Protein AF-A0A7S0WU86-F1 (afdb_monomer_lite)

InterPro domains:
  IPR017853 Glycoside hydrolase superfamily [SSF51445] (9-103)

pLDDT: mean 91.53, std 15.39, range [36.31, 98.81]

Structure (mmCIF, N/CA/C/O backbone):
data_AF-A0A7S0WU86-F1
#
_entry.id   AF-A0A7S0WU86-F1
#
loop_
_atom_site.group_PDB
_atom_site.id
_atom_site.type_symbol
_atom_site.label_atom_id
_atom_site.label_alt_id
_atom_site.label_comp_id
_atom_site.label_asym_id
_atom_site.label_entity_id
_atom_site.label_seq_id
_atom_site.pdbx_PDB_ins_code
_atom_site.Cartn_x
_atom_site.Cartn_y
_atom_site.Cartn_z
_atom_site.occupancy
_atom_site.B_iso_or_equiv
_atom_site.auth_seq_id
_atom_site.auth_comp_id
_atom_site.auth_asym_id
_atom_site.auth_atom_id
_atom_site.pdbx_PDB_model_num
ATOM 1 N N . LYS A 1 1 ? -7.170 1.873 27.749 1.00 36.31 1 LYS A N 1
ATOM 2 C CA . LYS A 1 1 ? -7.933 2.881 26.977 1.00 36.31 1 LYS A CA 1
ATOM 3 C C . LYS A 1 1 ? -6.931 3.599 26.098 1.00 36.31 1 LYS A C 1
ATOM 5 O O . LYS A 1 1 ? -6.055 4.242 26.656 1.00 36.31 1 LYS A O 1
ATOM 10 N N . VAL A 1 2 ? -6.998 3.421 24.780 1.00 42.81 2 VAL A N 1
ATOM 11 C CA . VAL A 1 2 ? -6.273 4.300 23.856 1.00 42.81 2 VAL A CA 1
ATOM 12 C C . VAL A 1 2 ? -6.955 5.655 23.993 1.00 42.81 2 VAL A C 1
ATOM 14 O O . VAL A 1 2 ? -8.143 5.790 23.719 1.00 42.81 2 VAL A O 1
ATOM 17 N N . THR A 1 3 ? -6.277 6.599 24.628 1.00 41.22 3 THR A N 1
ATOM 18 C CA . THR A 1 3 ? -6.833 7.917 24.917 1.00 41.22 3 THR A CA 1
ATOM 19 C C . THR A 1 3 ? -6.895 8.701 23.614 1.00 41.22 3 THR A C 1
ATOM 21 O O . THR A 1 3 ? -5.884 8.843 22.929 1.00 41.22 3 THR A O 1
ATOM 24 N N . LYS A 1 4 ? -8.085 9.206 23.280 1.00 49.88 4 LYS A N 1
ATOM 25 C CA . LYS A 1 4 ? -8.307 10.173 22.202 1.00 49.88 4 LYS A CA 1
ATOM 26 C C . LYS A 1 4 ? -7.327 11.341 22.397 1.00 49.88 4 LYS A C 1
ATOM 28 O O . LYS A 1 4 ? -7.381 11.983 23.442 1.00 49.88 4 LYS A O 1
ATOM 33 N N . GLY A 1 5 ? -6.418 11.558 21.445 1.00 52.66 5 GLY A N 1
ATOM 34 C CA . GLY A 1 5 ? -5.492 12.697 21.448 1.00 52.66 5 GLY A CA 1
ATOM 35 C C . GLY A 1 5 ? -4.570 12.804 22.670 1.00 52.66 5 GLY A C 1
ATOM 36 O O . GLY A 1 5 ? -4.514 13.859 23.292 1.00 52.66 5 GLY A O 1
ATOM 37 N N . GLY A 1 6 ? -3.853 11.740 23.043 1.00 42.06 6 GLY A N 1
ATOM 38 C CA . GLY A 1 6 ? -2.773 11.874 24.026 1.00 42.06 6 GLY A CA 1
ATOM 39 C C . GLY A 1 6 ? -1.594 12.650 23.436 1.00 42.06 6 GLY A C 1
ATOM 40 O O . GLY A 1 6 ? -0.964 12.108 22.538 1.00 42.06 6 GLY A O 1
ATOM 41 N N . ASP A 1 7 ? -1.354 13.880 23.916 1.00 49.69 7 ASP A N 1
ATOM 42 C CA . ASP A 1 7 ? -0.137 14.730 23.896 1.00 49.69 7 ASP A CA 1
ATOM 43 C C . ASP A 1 7 ? 0.888 14.587 22.745 1.00 49.69 7 ASP A C 1
ATOM 45 O O . ASP A 1 7 ? 2.057 14.943 22.892 1.00 49.69 7 ASP A O 1
ATOM 49 N N . LEU A 1 8 ? 0.494 14.086 21.577 1.00 53.19 8 LEU A N 1
ATOM 50 C CA . LEU A 1 8 ? 1.365 13.986 20.419 1.00 53.19 8 LEU A CA 1
ATOM 51 C C . LEU A 1 8 ? 1.198 15.266 19.605 1.00 53.19 8 LEU A C 1
ATOM 53 O O . LEU A 1 8 ? 0.296 15.396 18.783 1.00 53.19 8 LEU A O 1
ATOM 57 N N . THR A 1 9 ? 2.098 16.218 19.830 1.00 51.69 9 THR A N 1
ATOM 58 C CA . THR A 1 9 ? 2.190 17.504 19.116 1.00 51.69 9 THR A CA 1
ATOM 59 C C . THR A 1 9 ? 2.547 17.362 17.628 1.00 51.69 9 THR A C 1
ATOM 61 O O . THR A 1 9 ? 2.751 18.363 16.945 1.00 51.69 9 THR A O 1
ATOM 64 N N . ILE A 1 10 ? 2.649 16.132 17.117 1.00 59.38 10 ILE A N 1
ATOM 65 C CA . ILE A 1 10 ? 2.942 15.823 15.718 1.00 59.38 10 ILE A CA 1
ATOM 66 C C . ILE A 1 10 ? 1.603 15.580 15.025 1.00 59.38 10 ILE A C 1
ATOM 68 O O . ILE A 1 10 ? 1.127 14.450 14.937 1.00 59.38 10 ILE A O 1
ATOM 72 N N . GLY A 1 11 ? 0.964 16.670 14.611 1.00 65.25 11 GLY A N 1
ATOM 73 C CA . GLY A 1 11 ? -0.218 16.608 13.763 1.00 65.25 11 GLY A CA 1
ATOM 74 C C . GLY A 1 11 ? 0.144 16.299 12.310 1.00 65.25 11 GLY A C 1
ATOM 75 O O . GLY A 1 11 ? 1.262 16.569 11.870 1.00 65.25 11 GLY A O 1
ATOM 76 N N . PHE A 1 12 ? -0.809 15.761 11.557 1.00 74.44 12 PHE A N 1
ATOM 77 C CA . PHE A 1 12 ? -0.737 15.703 10.099 1.00 74.44 12 PHE A CA 1
ATOM 78 C C . PHE A 1 12 ? -1.510 16.909 9.558 1.00 74.44 12 PHE A C 1
ATOM 80 O O . PHE A 1 12 ? -2.681 17.071 9.888 1.00 74.44 12 PHE A O 1
ATOM 87 N N . ASP A 1 13 ? -0.843 17.800 8.821 1.00 83.06 13 ASP A N 1
ATOM 88 C CA . ASP A 1 13 ? -1.421 19.061 8.319 1.00 83.06 13 ASP A CA 1
ATOM 89 C C . ASP A 1 13 ? -2.108 19.935 9.392 1.00 83.06 13 ASP A C 1
ATOM 91 O O . ASP A 1 13 ? -3.061 20.662 9.125 1.00 83.06 13 ASP A O 1
ATOM 95 N N . GLY A 1 14 ? -1.594 19.894 10.627 1.00 80.88 14 GLY A N 1
ATOM 96 C CA . GLY A 1 14 ? -2.122 20.664 11.761 1.00 80.88 14 GLY A CA 1
ATOM 97 C C . GLY A 1 14 ? -3.255 19.982 12.535 1.00 80.88 14 GLY A C 1
ATOM 98 O O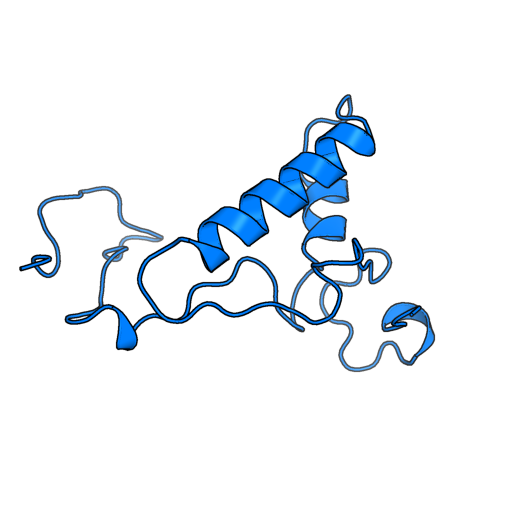 . GLY A 1 14 ? -3.657 20.500 13.575 1.00 80.88 14 GLY A O 1
ATOM 99 N N . GLU A 1 15 ? -3.711 18.809 12.092 1.00 80.94 15 GLU A N 1
ATOM 100 C CA . GLU A 1 15 ? -4.756 18.014 12.743 1.00 80.94 15 GLU A CA 1
ATOM 101 C C . GLU A 1 15 ? -4.173 16.841 13.543 1.00 80.94 15 GLU A C 1
ATOM 103 O O . GLU A 1 15 ? -3.090 16.327 13.253 1.00 80.94 15 GLU A O 1
ATOM 108 N N . ALA A 1 16 ? -4.901 16.380 14.562 1.00 84.38 16 ALA A N 1
ATOM 109 C CA . ALA A 1 16 ? -4.489 15.219 15.346 1.00 84.38 16 ALA A CA 1
ATOM 110 C C . ALA A 1 16 ? -4.495 13.940 14.486 1.00 84.38 16 ALA A C 1
ATOM 112 O O . ALA A 1 16 ? -5.519 13.574 13.916 1.00 84.38 16 ALA A O 1
ATOM 113 N N . VAL A 1 17 ? -3.370 13.213 14.452 1.00 87.00 17 VAL A N 1
ATOM 114 C CA . VAL A 1 17 ? -3.232 11.968 13.664 1.00 87.00 17 VAL A CA 1
ATOM 115 C C . VAL A 1 17 ? -4.219 10.884 14.121 1.00 87.00 17 VAL A C 1
ATOM 117 O O . VAL A 1 17 ? -4.791 10.166 13.305 1.00 87.00 17 VAL A O 1
ATOM 120 N N . GLY A 1 18 ? -4.433 10.753 15.434 1.00 86.31 18 GLY A N 1
ATOM 121 C CA . GLY A 1 18 ? -5.392 9.808 16.005 1.00 86.31 18 GLY A CA 1
ATOM 122 C C . GLY A 1 18 ? -6.756 10.452 16.246 1.00 86.31 18 GLY A C 1
ATOM 123 O O . GLY A 1 18 ? -6.884 11.292 17.136 1.00 86.31 18 GLY A O 1
ATOM 124 N N . TYR A 1 19 ? -7.780 10.012 15.509 1.00 86.56 19 TYR A N 1
ATOM 125 C CA . TYR A 1 19 ? -9.155 10.527 15.615 1.00 86.56 19 TYR A CA 1
ATOM 126 C C . TYR A 1 19 ? -10.150 9.536 16.250 1.00 86.56 19 TYR A C 1
ATOM 128 O O . TYR A 1 19 ? -11.130 9.956 16.877 1.00 86.56 19 TYR A O 1
ATOM 136 N N . ALA A 1 20 ? -9.898 8.234 16.094 1.00 91.25 20 ALA A N 1
ATOM 137 C CA . ALA A 1 20 ? -10.804 7.154 16.477 1.00 91.25 20 ALA A CA 1
ATOM 138 C C . ALA A 1 20 ? -10.887 6.940 18.000 1.00 91.25 20 ALA A C 1
ATOM 140 O O . ALA A 1 20 ? -9.905 7.101 18.730 1.00 91.25 20 ALA A O 1
ATOM 141 N N . GLY A 1 21 ? -12.072 6.565 18.482 1.00 91.75 21 GLY A N 1
ATOM 142 C CA . GLY A 1 21 ? -12.302 6.075 19.840 1.00 91.75 21 GLY A CA 1
ATOM 143 C C . GLY A 1 21 ? -12.033 4.575 19.984 1.00 91.75 21 GLY A C 1
ATOM 144 O O . GLY A 1 21 ? -11.613 4.135 21.057 1.00 91.75 21 GLY A O 1
ATOM 145 N N . GLU A 1 22 ? -12.224 3.805 18.910 1.00 94.69 22 GLU A N 1
ATOM 146 C CA . GLU A 1 22 ? -11.991 2.357 18.859 1.00 94.69 22 GLU A CA 1
ATOM 147 C C . GLU A 1 22 ? -11.260 1.949 17.565 1.00 94.69 22 GLU A C 1
ATOM 149 O O . GLU A 1 22 ? -11.473 2.570 16.526 1.00 94.69 22 GLU A O 1
ATOM 154 N N . PRO A 1 23 ? -10.423 0.889 17.566 1.00 95.31 23 PRO A N 1
ATOM 155 C CA . PRO A 1 23 ? -9.675 0.490 16.369 1.00 95.31 23 PRO A CA 1
ATOM 156 C C . PRO A 1 23 ? -10.552 0.176 15.148 1.00 95.31 23 PRO A C 1
ATOM 158 O O . PRO A 1 23 ? -10.133 0.417 14.022 1.00 95.31 23 PRO A O 1
ATOM 161 N N . SER A 1 24 ? -11.772 -0.333 15.350 1.00 97.06 24 SER A N 1
ATOM 162 C CA . SER A 1 24 ? -12.720 -0.648 14.271 1.00 97.06 24 SER A CA 1
ATOM 163 C C . SER A 1 24 ? -13.221 0.575 13.498 1.00 97.06 24 SER A C 1
ATOM 165 O O . SER A 1 24 ? -13.819 0.413 12.441 1.00 97.06 24 SER A O 1
ATOM 167 N N . GLU A 1 25 ? -12.988 1.786 14.006 1.00 97.25 25 GLU A N 1
ATOM 168 C CA . GLU A 1 25 ? -13.305 3.040 13.313 1.00 97.25 25 GLU A CA 1
ATOM 169 C C . GLU A 1 25 ? -12.180 3.482 12.359 1.00 97.25 25 GLU A C 1
ATOM 171 O O . GLU A 1 25 ? -12.323 4.497 11.680 1.00 97.25 25 GLU A O 1
ATOM 176 N N . THR A 1 26 ? -11.078 2.727 12.288 1.00 97.75 26 THR A N 1
ATOM 177 C CA . THR A 1 26 ? -9.928 3.019 11.429 1.00 97.75 26 THR A CA 1
ATOM 178 C C . THR A 1 26 ? -9.757 1.938 10.366 1.00 97.75 26 THR A C 1
ATOM 180 O O . THR A 1 26 ? -9.619 0.754 10.683 1.00 97.75 26 THR A O 1
ATOM 183 N N . VAL A 1 27 ? -9.677 2.360 9.102 1.00 98.19 27 VAL A N 1
ATOM 184 C CA . VAL A 1 27 ? -9.235 1.519 7.981 1.00 98.19 27 VAL A CA 1
ATOM 185 C C . VAL A 1 27 ? -7.804 1.907 7.622 1.00 98.19 27 VAL A C 1
ATOM 187 O O . VAL A 1 27 ? -7.562 3.019 7.153 1.00 98.19 27 VAL A O 1
ATOM 190 N N . ASN A 1 28 ? -6.856 1.002 7.855 1.00 98.44 28 ASN A N 1
ATOM 191 C CA . ASN A 1 28 ? -5.449 1.220 7.529 1.00 98.44 28 ASN A CA 1
ATOM 192 C C . ASN A 1 28 ? -5.151 0.662 6.138 1.00 98.44 28 ASN A C 1
ATOM 194 O O . ASN A 1 28 ? -5.499 -0.480 5.842 1.00 98.44 28 ASN A O 1
ATOM 198 N N . TYR A 1 29 ? -4.471 1.447 5.310 1.00 98.56 29 TYR A N 1
ATOM 199 C CA . TYR A 1 29 ? -4.037 1.050 3.976 1.00 98.56 29 TYR A CA 1
ATOM 200 C C . TYR A 1 29 ? -2.746 1.777 3.601 1.00 98.56 29 TYR A C 1
ATOM 202 O O . TYR A 1 29 ? -2.427 2.829 4.157 1.00 98.56 29 TYR A O 1
ATOM 210 N N . VAL A 1 30 ? -2.002 1.207 2.657 1.00 98.50 30 VAL A N 1
ATOM 211 C CA . VAL A 1 30 ? -0.782 1.804 2.077 1.00 98.50 30 VAL A CA 1
ATOM 212 C C . VAL A 1 30 ? -0.883 1.991 0.560 1.00 98.50 30 VAL A C 1
ATOM 214 O O . VAL A 1 30 ? -0.007 2.598 -0.050 1.00 98.50 30 VAL A O 1
ATOM 217 N N . SER A 1 31 ? -1.960 1.489 -0.039 1.00 98.56 31 SER A N 1
ATOM 218 C CA . SER A 1 31 ? -2.287 1.576 -1.459 1.00 98.56 31 SER A CA 1
ATOM 219 C C . SER A 1 31 ? -3.792 1.396 -1.656 1.00 98.56 31 SER A C 1
ATOM 221 O O . SER A 1 31 ? -4.485 0.786 -0.839 1.00 98.56 31 SER A O 1
ATOM 223 N N . ALA A 1 32 ? -4.302 1.953 -2.749 1.00 98.56 32 ALA A N 1
ATOM 224 C CA . ALA A 1 32 ? -5.693 1.855 -3.160 1.00 98.56 32 ALA A CA 1
ATOM 22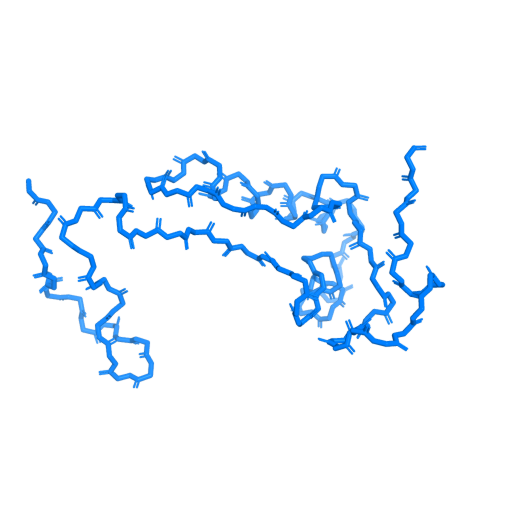5 C C . ALA A 1 32 ? -5.782 1.914 -4.695 1.00 98.56 32 ALA A C 1
ATOM 227 O O . ALA A 1 32 ? -4.770 1.838 -5.395 1.00 98.56 32 ALA A O 1
ATOM 228 N N . HIS A 1 33 ? -7.005 1.977 -5.226 1.00 98.44 33 HIS A N 1
ATOM 229 C CA . HIS A 1 33 ? -7.235 2.030 -6.670 1.00 98.44 33 HIS A CA 1
ATOM 230 C C . HIS A 1 33 ? -6.845 3.385 -7.276 1.00 98.44 33 HIS A C 1
ATOM 232 O O . HIS A 1 33 ? -6.383 3.418 -8.419 1.00 98.44 33 HIS A O 1
ATOM 238 N N . ASP A 1 34 ? -7.051 4.459 -6.519 1.00 98.00 34 ASP A N 1
ATOM 239 C CA . ASP A 1 34 ? -6.608 5.815 -6.789 1.00 98.00 34 ASP A CA 1
ATOM 240 C C . ASP A 1 34 ? -5.153 6.003 -6.353 1.00 98.00 34 ASP A C 1
ATOM 242 O O . ASP A 1 34 ? -4.658 5.328 -5.448 1.00 98.00 34 ASP A O 1
ATOM 246 N N . ASN A 1 35 ? -4.487 6.978 -6.968 1.00 98.31 35 ASN A N 1
ATOM 247 C CA . ASN A 1 35 ? -3.051 7.205 -6.842 1.00 98.31 35 ASN A CA 1
ATOM 248 C C . ASN A 1 35 ? -2.210 6.064 -7.448 1.00 98.31 35 ASN A C 1
ATOM 250 O O . ASN A 1 35 ? -2.708 5.123 -8.068 1.00 98.31 35 ASN A O 1
ATOM 254 N N . GLU A 1 36 ? -0.892 6.186 -7.315 1.00 98.62 36 GLU A N 1
ATOM 255 C CA . GLU A 1 36 ? 0.059 5.164 -7.724 1.00 98.62 36 GLU A CA 1
ATOM 256 C C . GLU A 1 36 ? -0.116 3.874 -6.905 1.00 98.62 36 GLU A C 1
ATOM 258 O O . GLU A 1 36 ? -0.435 3.902 -5.714 1.00 98.62 36 GLU A O 1
ATOM 263 N N . THR A 1 37 ? 0.167 2.722 -7.518 1.00 98.75 37 THR A N 1
ATOM 264 C CA . THR A 1 37 ? 0.253 1.454 -6.776 1.00 98.75 37 THR A CA 1
ATOM 265 C C . THR A 1 37 ? 1.371 1.496 -5.726 1.00 98.75 37 THR A C 1
ATOM 267 O O . THR A 1 37 ? 2.277 2.339 -5.778 1.00 98.75 37 THR A O 1
ATOM 270 N N . LEU A 1 38 ? 1.358 0.550 -4.779 1.00 98.50 38 LEU A N 1
ATOM 271 C CA . LEU A 1 38 ? 2.412 0.453 -3.767 1.00 98.50 38 LEU A CA 1
ATOM 272 C C . LEU A 1 38 ? 3.798 0.268 -4.406 1.00 98.50 38 LEU A C 1
ATOM 274 O O . LEU A 1 38 ? 4.759 0.943 -4.035 1.00 98.50 38 LEU A O 1
ATOM 278 N N . PHE A 1 39 ? 3.894 -0.608 -5.410 1.00 98.50 39 PHE A N 1
ATOM 279 C CA . PHE A 1 39 ? 5.146 -0.858 -6.117 1.00 98.50 39 PHE A CA 1
ATOM 280 C C . PHE A 1 39 ? 5.612 0.365 -6.921 1.00 98.50 39 PHE A C 1
ATOM 282 O O . PHE A 1 39 ? 6.775 0.759 -6.805 1.00 98.50 39 PHE A O 1
ATOM 289 N N . ASP A 1 40 ? 4.709 1.026 -7.656 1.00 98.56 40 ASP A N 1
ATOM 290 C CA . ASP A 1 40 ? 5.026 2.253 -8.405 1.00 98.56 40 ASP A CA 1
ATOM 291 C C . ASP A 1 40 ? 5.506 3.381 -7.478 1.00 98.56 40 ASP A C 1
ATOM 293 O O . ASP A 1 40 ? 6.449 4.108 -7.797 1.00 98.56 40 ASP A O 1
ATOM 297 N N . THR A 1 41 ? 4.921 3.483 -6.282 1.00 98.12 41 THR A N 1
ATOM 298 C CA . THR A 1 41 ? 5.339 4.453 -5.265 1.00 98.12 41 THR A CA 1
ATOM 299 C C . THR A 1 41 ? 6.799 4.250 -4.860 1.00 98.12 41 THR A C 1
ATOM 301 O O . THR A 1 41 ? 7.545 5.228 -4.762 1.00 98.12 41 THR A O 1
ATOM 304 N N . TYR A 1 42 ? 7.251 3.008 -4.660 1.00 97.81 42 TYR A N 1
ATOM 305 C CA . TYR A 1 42 ? 8.665 2.753 -4.374 1.00 97.81 42 TYR A CA 1
ATOM 306 C C . TYR A 1 42 ? 9.550 3.063 -5.567 1.00 97.81 42 TYR A C 1
ATOM 308 O O . TYR A 1 42 ? 10.595 3.685 -5.376 1.00 97.81 42 TYR A O 1
ATOM 316 N N . MET A 1 43 ? 9.127 2.684 -6.778 1.00 96.75 43 MET A N 1
ATOM 317 C CA . MET A 1 43 ? 9.836 3.022 -8.018 1.00 96.75 43 MET A CA 1
ATOM 318 C C . MET A 1 43 ? 10.107 4.525 -8.139 1.00 96.75 43 MET A C 1
ATOM 320 O O . MET A 1 43 ? 11.196 4.901 -8.565 1.00 96.75 43 MET A O 1
ATOM 324 N N . LEU A 1 44 ? 9.180 5.370 -7.681 1.00 96.38 44 LEU A N 1
ATOM 325 C CA . LEU A 1 44 ? 9.331 6.826 -7.689 1.00 96.38 44 LEU A CA 1
ATOM 326 C C . LEU A 1 44 ? 10.112 7.397 -6.497 1.00 96.38 44 LEU A C 1
ATOM 328 O O . LEU A 1 44 ? 10.849 8.365 -6.667 1.00 96.38 44 LEU A O 1
ATOM 332 N N . LYS A 1 45 ? 9.905 6.867 -5.285 1.00 96.69 45 LYS A N 1
ATOM 333 C CA . LYS A 1 45 ? 10.282 7.566 -4.040 1.00 96.69 45 LYS A CA 1
ATOM 334 C C . LYS A 1 45 ? 11.445 6.947 -3.273 1.00 96.69 45 LYS A C 1
ATOM 336 O O . LYS A 1 45 ? 12.023 7.631 -2.431 1.00 96.69 45 LYS A O 1
ATOM 341 N N . SER A 1 46 ? 11.767 5.670 -3.484 1.00 96.81 46 SER A N 1
ATOM 342 C CA . SER A 1 46 ? 12.896 5.062 -2.773 1.00 96.81 46 SER A CA 1
ATOM 343 C C . SER A 1 46 ? 14.228 5.502 -3.377 1.00 96.81 46 SER A C 1
ATOM 345 O O . SER A 1 46 ? 14.285 5.957 -4.520 1.00 96.81 46 SER A O 1
ATOM 347 N N . ALA A 1 47 ? 15.313 5.311 -2.627 1.00 97.75 47 ALA A N 1
ATOM 348 C CA . ALA A 1 47 ? 16.645 5.678 -3.083 1.00 97.75 47 ALA A CA 1
ATOM 349 C C . ALA A 1 47 ? 16.985 4.988 -4.429 1.00 97.75 47 ALA A C 1
ATOM 351 O O . ALA A 1 47 ? 16.617 3.817 -4.612 1.00 97.75 47 ALA A O 1
ATOM 352 N N . PRO A 1 48 ? 17.624 5.685 -5.390 1.00 95.31 48 PRO A N 1
ATOM 353 C CA . PRO A 1 48 ? 17.924 5.136 -6.716 1.00 95.31 48 PRO A CA 1
ATOM 354 C C . PRO A 1 48 ? 18.752 3.845 -6.690 1.00 95.31 48 PRO A C 1
ATOM 356 O O . PRO A 1 48 ? 18.597 3.000 -7.566 1.00 95.31 48 PRO A O 1
ATOM 359 N N . GLU A 1 49 ? 19.605 3.682 -5.681 1.00 97.38 49 GLU A N 1
ATOM 360 C CA . GLU A 1 49 ? 20.465 2.520 -5.465 1.00 97.38 49 GLU A CA 1
ATOM 361 C C . GLU A 1 49 ? 19.723 1.277 -4.955 1.00 97.38 49 GLU A C 1
ATOM 363 O O . GLU A 1 49 ? 20.271 0.177 -5.036 1.00 97.38 49 GLU A O 1
ATOM 368 N N . ASN A 1 50 ? 18.487 1.423 -4.459 1.00 97.56 50 ASN A N 1
ATOM 369 C CA . ASN A 1 50 ? 17.703 0.287 -3.984 1.00 97.56 50 ASN A CA 1
ATOM 370 C C . ASN A 1 50 ? 17.429 -0.675 -5.138 1.00 97.56 50 ASN A C 1
ATOM 372 O O . ASN A 1 50 ? 16.807 -0.308 -6.146 1.00 97.56 50 ASN A O 1
ATOM 376 N N . THR A 1 51 ? 17.824 -1.928 -4.945 1.00 98.12 51 THR A N 1
ATOM 377 C CA . THR A 1 51 ? 17.582 -3.001 -5.905 1.00 98.12 51 THR A CA 1
ATOM 378 C C . THR A 1 51 ? 16.094 -3.362 -5.966 1.00 98.12 51 THR A C 1
ATOM 380 O O . THR A 1 51 ? 15.291 -2.973 -5.113 1.00 98.12 51 THR A O 1
ATOM 383 N N . ILE A 1 52 ? 15.698 -4.150 -6.970 1.00 97.56 52 ILE A N 1
ATOM 384 C CA . ILE A 1 52 ? 14.338 -4.711 -7.027 1.00 97.56 52 ILE A CA 1
ATOM 385 C C . ILE A 1 52 ? 14.060 -5.617 -5.819 1.00 97.56 52 ILE A C 1
ATOM 387 O O . ILE A 1 52 ? 12.941 -5.622 -5.310 1.00 97.56 52 ILE A O 1
ATOM 391 N N . GLU A 1 53 ? 15.068 -6.335 -5.317 1.00 98.38 53 GLU A N 1
ATOM 392 C CA . GLU A 1 53 ? 14.920 -7.158 -4.115 1.00 98.38 53 GLU A CA 1
ATOM 393 C C . GLU A 1 53 ? 14.633 -6.297 -2.878 1.00 98.38 53 GLU A C 1
ATOM 395 O O . GLU A 1 53 ? 13.715 -6.605 -2.115 1.00 98.38 53 GLU A O 1
ATOM 400 N N . ASP A 1 54 ? 15.346 -5.179 -2.716 1.00 98.38 54 ASP A N 1
ATOM 401 C CA . ASP A 1 54 ? 15.083 -4.233 -1.627 1.00 98.38 54 ASP A CA 1
ATOM 402 C C . ASP A 1 54 ? 13.655 -3.689 -1.715 1.00 98.38 54 ASP A C 1
ATOM 40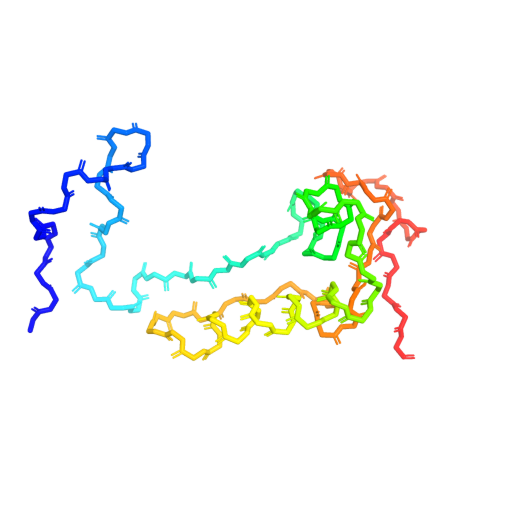4 O O . ASP A 1 54 ? 12.926 -3.689 -0.726 1.00 98.38 54 ASP A O 1
ATOM 408 N N . ARG A 1 55 ? 13.212 -3.298 -2.914 1.00 98.31 55 ARG A N 1
ATOM 409 C CA . ARG A 1 55 ? 11.855 -2.776 -3.158 1.00 98.31 55 ARG A CA 1
ATOM 410 C C . ARG A 1 55 ? 10.772 -3.831 -2.906 1.00 98.31 55 ARG A C 1
ATOM 412 O O . ARG A 1 55 ? 9.718 -3.499 -2.368 1.00 98.31 55 ARG A O 1
ATOM 419 N N . CYS A 1 56 ? 11.038 -5.099 -3.218 1.00 98.31 56 CYS A N 1
ATOM 420 C CA . CYS A 1 56 ? 10.161 -6.219 -2.872 1.00 98.31 56 CYS A CA 1
ATOM 421 C C . CYS A 1 56 ? 10.013 -6.358 -1.347 1.00 98.31 56 CYS A C 1
ATOM 423 O O . CYS A 1 56 ? 8.898 -6.430 -0.830 1.00 98.31 56 CYS A O 1
ATOM 425 N N . ARG A 1 57 ? 11.127 -6.294 -0.603 1.00 98.44 57 ARG A N 1
ATOM 426 C CA . ARG A 1 57 ? 11.110 -6.319 0.870 1.00 98.44 57 ARG A CA 1
ATOM 427 C C . ARG A 1 57 ? 10.416 -5.093 1.465 1.00 98.44 57 ARG A C 1
ATOM 429 O O . ARG A 1 57 ? 9.711 -5.233 2.459 1.00 98.44 57 ARG A O 1
ATOM 436 N N . MET A 1 58 ? 10.570 -3.915 0.859 1.00 98.50 58 MET A N 1
ATOM 437 C CA . MET A 1 58 ? 9.847 -2.702 1.262 1.00 98.50 58 MET A CA 1
ATOM 438 C C . MET A 1 58 ? 8.332 -2.869 1.093 1.00 98.50 58 MET A C 1
ATOM 440 O O . MET A 1 58 ? 7.587 -2.546 2.016 1.00 98.50 58 MET A O 1
ATOM 444 N N . ASN A 1 59 ? 7.885 -3.428 -0.037 1.00 98.50 59 ASN A N 1
ATOM 445 C CA . ASN A 1 59 ? 6.474 -3.735 -0.280 1.00 98.50 59 ASN A CA 1
ATOM 446 C C . ASN A 1 59 ? 5.929 -4.738 0.749 1.00 98.50 59 ASN A C 1
ATOM 448 O O . ASN A 1 59 ? 4.920 -4.478 1.410 1.00 98.50 59 ASN A O 1
ATOM 452 N N . HIS A 1 60 ? 6.665 -5.822 0.994 1.00 98.44 60 HIS A N 1
ATOM 453 C CA . HIS A 1 60 ? 6.305 -6.787 2.029 1.00 98.44 60 HIS A CA 1
ATOM 454 C C . HIS A 1 60 ? 6.221 -6.151 3.427 1.00 98.44 60 HIS A C 1
ATOM 456 O O . HIS A 1 60 ? 5.297 -6.427 4.186 1.00 98.44 60 HIS A O 1
ATOM 462 N N . LEU A 1 61 ? 7.154 -5.261 3.775 1.00 98.50 61 LEU A N 1
ATOM 463 C CA . LEU A 1 61 ? 7.134 -4.571 5.063 1.00 98.50 61 LEU A CA 1
ATOM 464 C C . LEU A 1 61 ? 5.913 -3.649 5.203 1.00 98.50 61 LEU A C 1
ATOM 466 O O . LEU A 1 61 ? 5.276 -3.647 6.254 1.00 98.50 61 LEU A O 1
ATOM 470 N N . ALA A 1 62 ? 5.563 -2.880 4.170 1.00 98.50 62 ALA A N 1
ATOM 471 C CA . ALA A 1 62 ? 4.410 -1.982 4.230 1.00 98.50 62 ALA A CA 1
ATOM 472 C C . ALA A 1 62 ? 3.081 -2.734 4.339 1.00 98.50 62 ALA A C 1
ATOM 474 O O . ALA A 1 62 ? 2.237 -2.370 5.159 1.00 98.50 62 ALA A O 1
ATOM 475 N N . THR A 1 63 ? 2.917 -3.818 3.582 1.00 98.50 63 THR A N 1
ATOM 476 C CA . THR A 1 63 ? 1.738 -4.686 3.710 1.00 98.50 63 THR A CA 1
ATOM 477 C C . THR A 1 63 ? 1.693 -5.377 5.076 1.00 98.50 63 THR A C 1
ATOM 479 O O . THR A 1 63 ? 0.623 -5.459 5.676 1.00 98.50 63 THR A O 1
ATOM 482 N N . ALA A 1 64 ? 2.839 -5.779 5.643 1.00 98.62 64 ALA A N 1
ATOM 483 C CA . ALA A 1 64 ? 2.912 -6.344 6.991 1.00 98.62 64 ALA A CA 1
ATOM 484 C C . ALA A 1 64 ? 2.493 -5.348 8.087 1.00 98.62 64 ALA A C 1
ATOM 486 O O . ALA A 1 64 ? 1.816 -5.743 9.036 1.00 98.62 64 ALA A O 1
ATOM 487 N N . LEU A 1 65 ? 2.840 -4.061 7.960 1.00 98.38 65 LEU A N 1
ATOM 488 C CA . LEU A 1 65 ? 2.400 -3.025 8.905 1.00 98.38 65 LEU A CA 1
ATOM 489 C C . LEU A 1 65 ? 0.873 -2.895 8.937 1.00 98.38 65 LEU A C 1
ATOM 491 O O . LEU A 1 65 ? 0.292 -2.781 10.016 1.00 98.38 65 LEU A O 1
ATOM 495 N N . VAL A 1 66 ? 0.226 -2.954 7.771 1.00 98.38 66 VAL A N 1
ATOM 496 C CA . VAL A 1 66 ? -1.239 -2.939 7.675 1.00 98.38 66 VAL A CA 1
ATOM 497 C C . VAL A 1 66 ? -1.832 -4.239 8.219 1.00 98.38 66 VAL A C 1
ATOM 499 O O . VAL A 1 66 ? -2.758 -4.192 9.021 1.00 98.38 66 VAL A O 1
ATOM 502 N N . ALA A 1 67 ? -1.273 -5.391 7.841 1.00 98.50 67 ALA A N 1
ATOM 503 C CA . ALA A 1 67 ? -1.782 -6.708 8.226 1.00 98.50 67 ALA A CA 1
ATOM 504 C C . ALA A 1 67 ? -1.705 -6.987 9.734 1.00 98.50 67 ALA A C 1
ATOM 506 O O . ALA A 1 67 ? -2.575 -7.659 10.283 1.00 98.50 67 ALA A O 1
ATOM 507 N N . LEU A 1 68 ? -0.644 -6.514 10.393 1.00 98.44 68 LEU A N 1
ATOM 508 C CA . LEU A 1 68 ? -0.360 -6.802 11.802 1.00 98.44 68 LEU A CA 1
ATOM 509 C C . LEU A 1 68 ? -0.783 -5.663 12.743 1.00 98.44 68 LEU A C 1
ATOM 511 O O . LEU A 1 68 ? -0.755 -5.830 13.965 1.00 98.44 68 LEU A O 1
ATOM 515 N N . GLY A 1 69 ? -1.154 -4.504 12.193 1.00 97.31 69 GLY A N 1
ATOM 516 C CA . GLY A 1 69 ? -1.627 -3.348 12.946 1.00 97.31 69 GLY A CA 1
ATOM 517 C C . GLY A 1 69 ? -3.026 -3.542 13.541 1.00 97.31 69 GLY A C 1
ATOM 518 O O . GLY A 1 69 ? -3.817 -4.363 13.087 1.00 97.31 69 GLY A O 1
ATOM 519 N N . GLN A 1 70 ? -3.355 -2.757 14.573 1.00 97.50 70 GLN A N 1
ATOM 520 C CA . GLN A 1 70 ? -4.733 -2.658 15.068 1.00 97.50 70 GLN A CA 1
ATOM 521 C C . GLN A 1 70 ? -5.591 -1.837 14.098 1.00 97.50 70 GLN A C 1
ATOM 523 O O . GLN A 1 70 ? -5.123 -0.842 13.548 1.00 97.50 70 GLN A O 1
ATOM 528 N N . GLY A 1 71 ? -6.858 -2.219 13.957 1.00 97.31 71 GLY A N 1
ATOM 529 C CA . GLY A 1 71 ? -7.819 -1.605 13.042 1.00 97.31 71 GLY A CA 1
ATOM 530 C C . GLY A 1 71 ? -8.237 -2.561 11.934 1.00 97.31 71 GLY A C 1
ATOM 531 O O . GLY A 1 71 ? -7.986 -3.763 12.024 1.00 97.31 71 GLY A O 1
ATOM 532 N N . ILE A 1 72 ? -8.912 -2.045 10.912 1.00 98.44 72 ILE A N 1
ATOM 533 C CA . ILE A 1 72 ? -9.356 -2.844 9.769 1.00 98.44 72 ILE A CA 1
ATOM 534 C C . ILE A 1 72 ? -8.289 -2.742 8.667 1.00 98.44 72 ILE A C 1
ATOM 536 O O . ILE A 1 72 ? -8.076 -1.644 8.147 1.00 98.44 72 ILE A O 1
ATOM 540 N N . PRO A 1 73 ? -7.602 -3.840 8.302 1.00 98.50 73 PRO A N 1
ATOM 541 C CA . PRO A 1 73 ? -6.631 -3.818 7.217 1.00 98.50 73 PRO A CA 1
ATOM 542 C C . PRO A 1 73 ? -7.336 -3.768 5.859 1.00 98.50 73 PRO A C 1
ATOM 544 O O . PRO A 1 73 ? -8.290 -4.509 5.613 1.00 98.50 73 PRO A O 1
ATOM 547 N N . PHE A 1 74 ? -6.832 -2.928 4.962 1.00 98.81 74 PHE A N 1
ATOM 548 C CA . PHE A 1 74 ? -7.259 -2.858 3.571 1.00 98.81 74 PHE A CA 1
ATOM 549 C C . PHE A 1 74 ? -6.047 -3.000 2.645 1.00 98.81 74 PHE A C 1
ATOM 551 O O . PHE A 1 74 ? -5.017 -2.359 2.856 1.00 98.81 74 PHE A O 1
ATOM 558 N N . PHE A 1 75 ? -6.198 -3.829 1.611 1.00 98.69 75 PHE A N 1
ATOM 559 C CA . PHE A 1 75 ? -5.174 -4.103 0.603 1.00 98.69 75 PHE A CA 1
ATOM 560 C C . PHE A 1 75 ? -5.739 -3.849 -0.788 1.00 98.69 75 PHE A C 1
ATOM 562 O O . PHE A 1 75 ? -6.875 -4.234 -1.090 1.00 98.69 75 PHE A O 1
ATOM 569 N N . HIS A 1 76 ? -4.940 -3.230 -1.648 1.00 98.75 76 HIS A N 1
ATOM 570 C CA . HIS A 1 76 ? -5.275 -3.097 -3.052 1.00 98.75 76 HIS A CA 1
ATOM 571 C C . HIS A 1 76 ? -4.943 -4.403 -3.780 1.00 98.75 76 HIS A C 1
ATOM 573 O O . HIS A 1 76 ? -3.886 -4.994 -3.574 1.00 98.75 76 HIS A O 1
ATOM 579 N N . ALA A 1 77 ? -5.841 -4.859 -4.658 1.00 98.69 77 ALA A N 1
ATOM 580 C CA . ALA A 1 77 ? -5.612 -6.070 -5.440 1.00 98.69 77 ALA A CA 1
ATOM 581 C C . ALA A 1 77 ? -4.291 -5.976 -6.225 1.00 98.69 77 ALA A C 1
ATOM 583 O O . ALA A 1 77 ? -4.121 -5.062 -7.046 1.00 98.69 77 ALA A O 1
ATOM 584 N N . GLY A 1 78 ? -3.389 -6.928 -5.979 1.00 98.38 78 GLY A N 1
ATOM 585 C CA . GLY A 1 78 ? -2.063 -6.995 -6.576 1.00 98.38 78 GLY A CA 1
ATOM 586 C C . GLY A 1 78 ? -0.935 -6.405 -5.722 1.00 98.38 78 GLY A C 1
ATOM 587 O O . GLY A 1 78 ? 0.213 -6.442 -6.171 1.00 98.38 78 GLY A O 1
ATOM 588 N N . ASP A 1 79 ? -1.203 -5.906 -4.508 1.00 98.56 79 ASP A N 1
ATOM 589 C CA . ASP A 1 79 ? -0.147 -5.575 -3.533 1.00 98.56 79 ASP A CA 1
ATOM 590 C C . ASP A 1 79 ? 0.787 -6.778 -3.306 1.00 98.56 79 ASP A C 1
ATOM 592 O O . ASP A 1 79 ? 2.009 -6.638 -3.267 1.00 98.56 79 ASP A O 1
ATOM 596 N N . GLU A 1 80 ? 0.208 -7.979 -3.260 1.00 97.75 80 GLU A N 1
ATOM 597 C CA . GLU A 1 80 ? 0.878 -9.269 -3.108 1.00 97.75 80 GLU A CA 1
ATOM 598 C C . GLU A 1 80 ? 1.667 -9.725 -4.348 1.00 97.75 80 GLU A C 1
ATOM 600 O O . GLU A 1 80 ? 2.505 -10.620 -4.243 1.0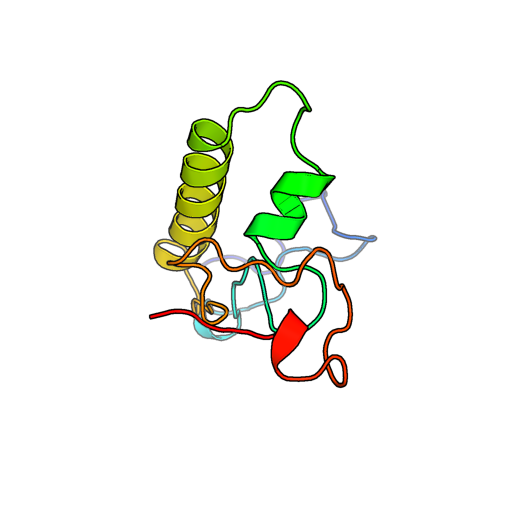0 97.75 80 GLU A O 1
ATOM 605 N N . LEU A 1 81 ? 1.426 -9.101 -5.508 1.00 98.12 81 LEU A N 1
ATOM 606 C CA . LEU A 1 81 ? 2.034 -9.437 -6.805 1.00 98.12 81 LEU A CA 1
ATOM 607 C C . LEU A 1 81 ? 3.014 -8.368 -7.310 1.00 98.12 81 LEU A C 1
ATOM 609 O O . LEU A 1 81 ? 3.455 -8.439 -8.454 1.00 98.12 81 LEU A O 1
ATOM 613 N N . LEU A 1 82 ? 3.346 -7.361 -6.491 1.00 98.25 82 LEU A N 1
ATOM 614 C CA . LEU A 1 82 ? 4.110 -6.181 -6.927 1.00 98.25 82 LEU A CA 1
ATOM 615 C C . LEU A 1 82 ? 3.447 -5.460 -8.120 1.00 98.25 82 LEU A C 1
ATOM 617 O O . LEU A 1 82 ? 4.135 -4.988 -9.028 1.00 98.25 82 LEU A O 1
ATOM 621 N N . ARG A 1 83 ? 2.108 -5.387 -8.139 1.00 98.56 83 ARG A N 1
ATOM 622 C CA . ARG A 1 83 ? 1.344 -4.786 -9.241 1.00 98.56 83 ARG A CA 1
ATOM 623 C C . ARG A 1 83 ? 1.832 -3.376 -9.550 1.00 98.56 83 ARG A C 1
ATOM 625 O O . ARG A 1 83 ? 1.942 -2.546 -8.655 1.00 98.56 83 ARG A O 1
ATOM 632 N N . SER A 1 84 ? 2.012 -3.106 -10.839 1.00 98.50 84 SER A N 1
ATOM 633 C CA . SER A 1 84 ? 2.313 -1.790 -11.397 1.00 98.50 84 SER A CA 1
ATOM 634 C C . SER A 1 84 ? 1.199 -1.363 -12.346 1.00 98.50 84 SER A C 1
ATOM 636 O O . SER A 1 84 ? 0.644 -2.191 -13.068 1.00 98.50 84 SER A O 1
ATOM 638 N N . LYS A 1 85 ? 0.911 -0.062 -12.376 1.00 98.75 85 LYS A N 1
ATOM 639 C CA . LYS A 1 85 ? 0.099 0.594 -13.408 1.00 98.75 85 LYS A CA 1
ATOM 640 C C . LYS A 1 85 ? 0.960 1.435 -14.351 1.00 98.75 85 LYS A C 1
ATOM 642 O O . LYS A 1 85 ? 0.489 2.397 -14.946 1.00 98.75 85 LYS A O 1
ATOM 647 N N . SER A 1 86 ? 2.247 1.099 -14.475 1.00 98.19 86 SER A N 1
ATOM 648 C CA . SER A 1 86 ? 3.243 1.888 -15.214 1.00 98.19 86 SER A CA 1
ATOM 649 C C . SER A 1 86 ? 3.260 3.364 -14.794 1.00 98.19 86 SER A C 1
ATOM 651 O O . SER A 1 86 ? 3.319 4.252 -15.640 1.00 98.19 86 SER A O 1
ATOM 653 N N . LEU A 1 87 ? 3.226 3.609 -13.478 1.00 98.06 87 LEU A N 1
ATOM 654 C CA . LEU A 1 87 ? 3.226 4.942 -12.857 1.00 98.06 87 LEU A CA 1
ATOM 655 C C . LEU A 1 87 ? 1.954 5.780 -13.090 1.00 98.06 87 LEU A C 1
ATOM 657 O O . LEU A 1 87 ? 1.955 6.976 -12.797 1.00 98.06 87 LEU A O 1
ATOM 661 N N . ASP A 1 88 ? 0.869 5.186 -13.589 1.00 98.31 88 ASP A N 1
ATOM 662 C CA . ASP A 1 88 ? -0.407 5.886 -13.718 1.00 98.31 88 ASP A CA 1
ATOM 663 C C . ASP A 1 88 ? -1.052 6.130 -12.343 1.00 98.31 88 ASP A C 1
ATOM 665 O O . ASP A 1 88 ? -1.423 5.194 -11.629 1.00 98.31 88 ASP A O 1
ATOM 669 N N . ARG A 1 89 ? -1.176 7.412 -11.988 1.00 98.06 89 ARG A N 1
ATOM 670 C CA . ARG A 1 89 ? -1.728 7.894 -10.719 1.00 98.06 89 ARG A CA 1
ATOM 671 C C . ARG A 1 89 ? -3.262 7.936 -10.710 1.00 98.06 89 ARG A C 1
ATOM 673 O O . ARG A 1 89 ? -3.852 7.934 -9.635 1.00 98.06 89 ARG A O 1
ATOM 680 N N . ASP A 1 90 ? -3.921 7.999 -11.865 1.00 98.19 90 ASP A N 1
ATOM 681 C CA . ASP A 1 90 ? -5.387 8.079 -11.950 1.00 98.19 90 ASP A CA 1
ATOM 682 C C . ASP A 1 90 ? -5.924 7.228 -13.106 1.00 98.19 90 ASP A C 1
ATOM 684 O O . ASP A 1 90 ? -6.472 7.690 -14.107 1.00 98.19 90 ASP A O 1
ATOM 688 N N . SER A 1 91 ? -5.747 5.923 -12.933 1.00 97.94 91 SER A N 1
ATOM 689 C CA . SER A 1 91 ? -5.997 4.904 -13.955 1.00 97.94 91 SER A CA 1
ATOM 690 C C . SER A 1 91 ? -7.472 4.575 -14.243 1.00 97.94 91 SER A C 1
ATOM 692 O O . SER A 1 91 ? -7.748 3.545 -14.869 1.00 97.94 91 SER A O 1
ATOM 694 N N . TYR A 1 92 ? -8.432 5.391 -13.787 1.00 98.06 92 TYR A N 1
ATOM 695 C CA . TYR A 1 92 ? -9.870 5.070 -13.838 1.00 98.06 92 TYR A CA 1
ATOM 696 C C . TYR A 1 92 ? -10.376 4.755 -15.258 1.00 98.06 92 TYR A C 1
ATOM 698 O O . TYR A 1 92 ? -11.300 3.960 -15.423 1.00 98.06 92 TYR A O 1
ATOM 706 N N . ASN A 1 93 ? -9.757 5.357 -16.281 1.00 98.12 93 ASN A N 1
ATOM 707 C CA . ASN A 1 93 ? -10.093 5.171 -17.695 1.00 98.12 93 ASN A CA 1
ATOM 708 C C . ASN A 1 93 ? -8.864 4.849 -18.566 1.00 98.12 93 ASN A C 1
ATOM 710 O O . ASN A 1 93 ? -8.850 5.114 -19.767 1.00 98.12 93 ASN A O 1
ATOM 714 N N . SER A 1 94 ? -7.828 4.255 -17.973 1.00 98.19 94 SER A N 1
ATOM 715 C CA . SER A 1 94 ? -6.609 3.852 -18.696 1.00 98.19 94 SER A CA 1
ATOM 716 C C . SER A 1 94 ? -6.719 2.454 -19.321 1.00 98.19 94 SER A C 1
ATOM 718 O O . SER A 1 94 ? -5.769 1.939 -19.908 1.00 98.19 94 SER A O 1
ATOM 720 N N . GLY A 1 95 ? -7.901 1.836 -19.224 1.00 98.19 95 GLY A N 1
ATOM 721 C CA . GLY A 1 95 ? -8.219 0.545 -19.826 1.00 98.19 95 GLY A CA 1
ATOM 722 C C . GLY A 1 95 ? -7.420 -0.622 -19.247 1.00 98.19 95 GLY A C 1
ATOM 723 O O . GLY A 1 95 ? -6.676 -0.486 -18.271 1.00 98.19 95 GLY A O 1
ATOM 724 N N . ASP A 1 96 ? -7.583 -1.785 -19.874 1.00 98.38 96 ASP A N 1
ATOM 725 C CA . ASP A 1 96 ? -7.005 -3.046 -19.398 1.00 98.38 96 ASP A CA 1
ATOM 726 C C . ASP A 1 96 ? -5.476 -3.043 -19.420 1.00 98.38 96 ASP A C 1
ATOM 728 O O . ASP A 1 96 ? -4.844 -3.670 -18.574 1.00 98.38 96 ASP A O 1
ATOM 732 N N . TRP A 1 97 ? -4.873 -2.322 -20.370 1.00 98.38 97 TRP A N 1
ATOM 733 C CA . TRP A 1 97 ? -3.424 -2.314 -20.565 1.00 98.38 97 TRP A CA 1
ATOM 734 C C . TRP A 1 97 ? -2.675 -1.838 -19.317 1.00 98.38 97 TRP A C 1
ATOM 736 O O . TRP A 1 97 ? -1.784 -2.532 -18.833 1.00 98.38 97 TRP A O 1
ATOM 746 N N . PHE A 1 98 ? -3.063 -0.682 -18.773 1.00 98.31 98 PHE A N 1
ATOM 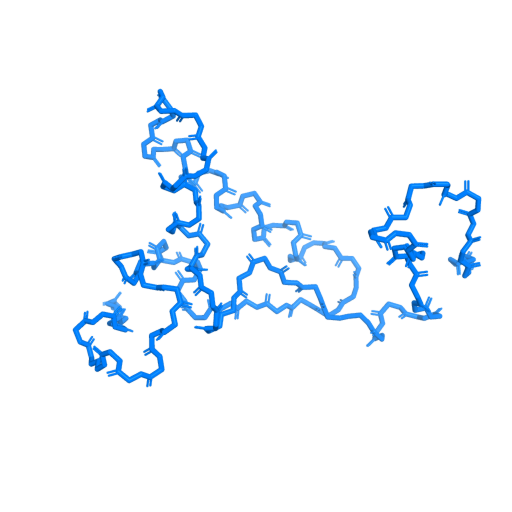747 C CA . PHE A 1 98 ? -2.433 -0.120 -17.577 1.00 98.31 98 PHE A CA 1
ATOM 748 C C . PHE A 1 98 ? -2.969 -0.740 -16.284 1.00 98.31 98 PHE A C 1
ATOM 750 O O . PHE A 1 98 ? -2.262 -0.764 -15.285 1.00 98.31 98 PHE A O 1
ATOM 757 N N . ASN A 1 99 ? -4.194 -1.276 -16.284 1.00 98.56 99 ASN A N 1
ATOM 758 C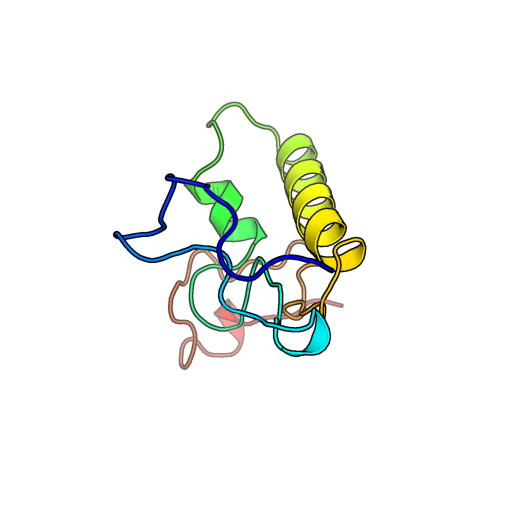 CA . ASN A 1 99 ? -4.815 -1.840 -15.082 1.00 98.56 99 ASN A CA 1
ATOM 759 C C . ASN A 1 99 ? -4.620 -3.350 -14.901 1.00 98.56 99 ASN A C 1
ATOM 761 O O . ASN A 1 99 ? -5.150 -3.893 -13.925 1.00 98.56 99 ASN A O 1
ATOM 765 N N . ARG A 1 100 ? -3.878 -4.011 -15.799 1.00 98.31 100 ARG A N 1
ATOM 766 C CA . ARG A 1 100 ? -3.720 -5.469 -15.857 1.00 98.31 100 ARG A CA 1
ATOM 767 C C . ARG A 1 100 ? -3.388 -6.087 -14.491 1.00 98.31 100 ARG A C 1
ATOM 769 O O . ARG A 1 100 ? -2.541 -5.596 -13.749 1.00 98.31 100 ARG A O 1
ATOM 776 N N . LEU A 1 101 ? -4.040 -7.213 -14.210 1.00 98.06 101 LEU A N 1
ATOM 777 C CA . LEU A 1 101 ? -3.665 -8.180 -13.180 1.00 98.06 101 LEU A CA 1
ATOM 778 C C . LEU A 1 101 ? -3.242 -9.467 -13.890 1.00 98.06 101 LEU A C 1
ATOM 780 O O . LEU A 1 101 ? -3.987 -9.972 -14.730 1.00 98.06 101 LEU A O 1
ATOM 784 N N . ASP A 1 102 ? -2.037 -9.948 -13.598 1.00 97.62 102 ASP A N 1
ATOM 785 C CA . ASP A 1 102 ? -1.456 -11.154 -14.194 1.00 97.62 102 ASP A CA 1
ATOM 786 C C . ASP A 1 102 ? -1.313 -12.216 -13.098 1.00 97.62 102 ASP A C 1
ATOM 788 O O . ASP A 1 102 ? -0.543 -12.010 -12.160 1.00 97.62 102 ASP A O 1
ATOM 792 N N . PHE A 1 103 ? -2.121 -13.279 -13.177 1.00 94.75 103 PHE A N 1
ATOM 793 C CA . PHE A 1 103 ? -2.265 -14.314 -12.142 1.00 94.75 103 PHE A CA 1
ATOM 794 C C . PHE A 1 103 ? -1.427 -15.561 -12.429 1.00 94.75 103 PHE A C 1
ATOM 796 O O . PHE A 1 103 ? -1.355 -15.964 -13.613 1.00 94.75 103 PHE A O 1
#

Foldseek 3Di:
DPDADDPDCDADVRHNPGHDPFQQVDEDDDAEPAFWGLLLCCVPPPDPPQDPVNSLVVLVVRQCCQVVDRHHYDYYPCSVVSDGLPRDRGCPPVPCVSVPDDD

Radius of gyration: 16.18 Å; chains: 1; bounding box: 34×35×48 Å

Organism: NCBI:txid1411642

Secondary structure (DSSP, 8-state):
---TT-S----BTTB-S---SSGGG-EE-S--SSSS-HHHHHHHHS-TT--HHHHHHHHHHHHHHHHHSSSEE---TTGGGT---TT-S-GGGSHHHHH----

Sequence (103 aa):
KVTKGGDLTIGFDGEAVGYAGEPSETVNYVSAHDNETLFDTYMLKSAPENTIEDRCRMNHLATALVALGQGIPFFHAGDELLRSKSLDRDSYNSGDWFNRLDF